Protein AF-A0A358QW08-F1 (afdb_monomer)

Mean predicted aligned error: 5.44 Å

Nearest PDB structures (foldseek):
  4pn0-assembly2_C  TM=3.740E-01  e=1.885E-01  Schizosaccharomyces pombe
  4pn0-assembly2_D  TM=3.806E-01  e=4.492E-01  Schizosaccharomyces pombe
  7tt6-assembly1_P  TM=3.586E-01  e=1.653E+00  Escherichia coli
  6ehc-assembly1_A  TM=5.852E-01  e=8.823E+00  Vibrio cholerae O395

Radius of gyration: 16.77 Å; Cα contacts (8 Å, |Δi|>4): 170; chains: 1; bounding box: 33×49×34 Å

Foldseek 3Di:
DDWDKDKDWDDLVPDDPQLSVVVVVCCVVQVQKDFDTKMKIWTQPDPVSPKIKIKIWTWIDRPQKIKIWIWIQMPPRVPTDPHIDMDMDGNVVVVVVVVVVVVVVVVVVVD

Sequence (111 aa):
MEEHFKQYYLELENVPDLLKSEVNKYLRDNENSKLLAIKAVESCPYIDKSIISTRFSALFENGNLLTVLHLSLCSKEEWSDEKVYKNQMIVGDIIEFIDHSLWFSRYKENQ

pLDDT: mean 91.36, std 10.19, range [47.22, 98.56]

Secondary structure (DSSP, 8-state):
----EEEEEE-GGGS-HHHHHHHHHHHHH-TT-EEEEEEEEEE--STT----EEEEEEEEEETTEEEEEEEEEESSGGGS-SS-EEEEEEHHHHHHHHHHHHHHHHHHHT-

Solvent-accessible surface area (backbone atoms only — not comparable to full-atom values): 6270 Å² total; per-residue (Å²): 132,86,75,60,69,50,75,49,76,49,60,74,86,77,48,60,66,72,55,38,52,51,51,54,48,49,46,69,78,33,79,76,45,40,81,75,50,34,38,39,38,36,34,35,91,43,97,83,55,82,42,48,37,36,39,38,36,40,34,31,40,41,88,62,35,41,36,36,41,33,40,42,45,31,76,51,66,96,71,29,56,94,56,74,44,78,48,74,48,46,47,70,60,51,52,52,50,49,54,53,52,54,51,53,54,54,54,64,75,75,109

Structure (mmCIF, N/CA/C/O backbone):
data_AF-A0A358QW08-F1
#
_entry.id   AF-A0A358QW08-F1
#
loop_
_atom_site.group_PDB
_atom_site.id
_atom_site.type_symbol
_atom_site.label_atom_id
_atom_site.label_alt_id
_atom_site.label_comp_id
_atom_site.label_asym_id
_atom_site.label_entity_id
_atom_site.label_seq_id
_atom_site.pdbx_PDB_ins_code
_atom_site.Cartn_x
_atom_site.Cartn_y
_atom_site.Cartn_z
_atom_site.occupancy
_atom_site.B_iso_or_equiv
_atom_site.auth_seq_id
_atom_site.auth_comp_id
_atom_site.auth_asym_id
_atom_site.auth_atom_id
_atom_site.pdbx_PDB_model_num
ATOM 1 N N . MET A 1 1 ? 18.559 -18.791 -8.448 1.00 47.22 1 MET A N 1
ATOM 2 C CA . MET A 1 1 ? 18.347 -17.462 -9.052 1.00 47.22 1 MET A CA 1
ATOM 3 C C . MET A 1 1 ? 18.023 -16.552 -7.884 1.00 47.22 1 MET A C 1
ATOM 5 O O . MET A 1 1 ? 16.999 -16.779 -7.259 1.00 47.22 1 MET A O 1
ATOM 9 N N . GLU A 1 2 ? 18.937 -15.675 -7.474 1.00 51.31 2 GLU A N 1
ATOM 10 C CA . GLU A 1 2 ? 18.656 -14.745 -6.373 1.00 51.31 2 GLU A CA 1
ATOM 11 C C . GLU A 1 2 ? 17.859 -13.576 -6.944 1.00 51.31 2 GLU A C 1
ATOM 13 O O . GLU A 1 2 ? 18.396 -12.727 -7.655 1.00 51.31 2 GLU A O 1
ATOM 18 N N . GLU A 1 3 ? 16.553 -13.572 -6.699 1.00 57.72 3 GLU A N 1
ATOM 19 C CA . GLU A 1 3 ? 15.735 -12.395 -6.951 1.00 57.72 3 GLU A CA 1
ATOM 20 C C . GLU A 1 3 ? 16.224 -11.277 -6.023 1.00 57.72 3 GLU A C 1
ATOM 22 O O . GLU A 1 3 ? 16.186 -11.384 -4.795 1.00 57.72 3 GLU A O 1
ATOM 27 N N . HIS A 1 4 ? 16.745 -10.205 -6.613 1.00 68.25 4 HIS A N 1
ATOM 28 C CA . HIS A 1 4 ? 17.164 -9.039 -5.851 1.00 68.25 4 HIS A CA 1
ATOM 29 C C . HIS A 1 4 ? 15.919 -8.251 -5.446 1.00 68.25 4 HIS A C 1
ATOM 31 O O . HIS A 1 4 ? 15.397 -7.461 -6.233 1.00 68.25 4 HIS A O 1
ATOM 37 N N . PHE A 1 5 ? 15.454 -8.476 -4.219 1.00 83.38 5 PHE A N 1
ATOM 38 C CA . PHE A 1 5 ? 14.412 -7.671 -3.596 1.00 83.38 5 PHE A CA 1
ATOM 39 C C . PHE A 1 5 ? 15.025 -6.650 -2.649 1.00 83.38 5 PHE A C 1
ATOM 41 O O . PHE A 1 5 ? 15.819 -6.995 -1.772 1.00 83.38 5 PHE A O 1
ATOM 48 N N . LYS A 1 6 ? 14.608 -5.394 -2.784 1.00 90.62 6 LYS A N 1
ATOM 49 C CA . LYS A 1 6 ? 14.924 -4.344 -1.818 1.00 90.62 6 LYS A CA 1
ATOM 50 C C . LYS A 1 6 ? 13.624 -3.810 -1.237 1.00 90.62 6 LYS A C 1
ATOM 52 O O . LYS A 1 6 ? 12.794 -3.263 -1.954 1.00 90.62 6 LYS A O 1
ATOM 57 N N . GLN A 1 7 ? 13.461 -3.967 0.073 1.00 95.12 7 GLN A N 1
ATOM 58 C CA . GLN A 1 7 ? 12.323 -3.429 0.811 1.00 95.12 7 GLN A CA 1
ATOM 59 C C . GLN A 1 7 ? 12.772 -2.262 1.687 1.00 95.12 7 GLN A C 1
ATOM 61 O O . GLN A 1 7 ? 13.791 -2.353 2.371 1.00 95.12 7 GLN A O 1
ATOM 66 N N . TYR A 1 8 ? 11.991 -1.187 1.697 1.00 96.25 8 TYR A N 1
ATOM 67 C CA . TYR A 1 8 ? 12.218 -0.034 2.564 1.00 96.25 8 TYR A CA 1
ATOM 68 C C . TYR A 1 8 ? 10.904 0.667 2.916 1.00 96.25 8 TYR A C 1
ATOM 70 O O . TYR A 1 8 ? 9.887 0.496 2.239 1.00 96.25 8 TYR A O 1
ATOM 78 N N . TYR A 1 9 ? 10.929 1.430 4.007 1.00 97.62 9 TYR A N 1
ATOM 79 C CA . TYR A 1 9 ? 9.799 2.232 4.465 1.00 97.62 9 TYR A CA 1
ATOM 80 C C . TYR A 1 9 ? 9.918 3.663 3.958 1.00 97.62 9 TYR A C 1
ATOM 82 O O . TYR A 1 9 ? 11.021 4.161 3.726 1.00 97.62 9 TYR A O 1
ATOM 90 N N . LEU A 1 10 ? 8.769 4.295 3.769 1.00 97.56 10 LEU A N 1
ATOM 91 C CA . LEU A 1 10 ? 8.644 5.634 3.221 1.00 97.56 10 LEU A CA 1
ATOM 92 C C . LEU A 1 10 ? 7.711 6.471 4.090 1.00 97.56 10 LEU A C 1
ATOM 94 O O . LEU A 1 10 ? 6.741 5.960 4.645 1.00 97.56 10 LEU A O 1
ATOM 98 N N . GLU A 1 11 ? 7.982 7.769 4.127 1.00 97.50 11 GLU A N 1
ATOM 99 C CA . GLU A 1 11 ? 6.996 8.771 4.529 1.00 97.50 11 GLU A CA 1
ATOM 100 C C . GLU A 1 11 ? 6.019 9.038 3.371 1.00 97.50 11 GLU A C 1
ATOM 102 O O . GLU A 1 11 ? 6.356 8.830 2.199 1.00 97.50 11 GLU A O 1
ATOM 107 N N . LEU A 1 12 ? 4.813 9.520 3.681 1.00 96.12 12 LEU A N 1
ATOM 108 C CA . LEU A 1 12 ? 3.755 9.795 2.694 1.00 96.12 12 LEU A CA 1
ATOM 109 C C . LEU A 1 12 ? 4.169 10.846 1.650 1.00 96.12 12 LEU A C 1
ATOM 111 O O . LEU A 1 12 ? 3.631 10.912 0.547 1.00 96.12 12 LEU A O 1
ATOM 115 N N . GLU A 1 13 ? 5.137 11.687 1.971 1.00 96.88 13 GLU A N 1
ATOM 116 C CA . GLU A 1 13 ? 5.673 12.703 1.078 1.00 96.88 13 GLU A CA 1
ATOM 117 C C . GLU A 1 13 ? 6.537 12.104 -0.031 1.00 96.88 13 GLU A C 1
ATOM 119 O O . GLU A 1 13 ? 6.677 12.732 -1.076 1.00 96.88 13 GLU A O 1
ATOM 124 N N . ASN A 1 14 ? 7.061 10.894 0.180 1.00 96.50 14 ASN A N 1
ATOM 125 C CA . ASN A 1 14 ? 8.020 10.225 -0.696 1.00 96.50 14 ASN A CA 1
ATOM 126 C C . ASN A 1 14 ? 7.384 9.114 -1.554 1.00 96.50 14 ASN A C 1
ATOM 128 O O . ASN A 1 14 ? 8.102 8.284 -2.111 1.00 96.50 14 ASN A O 1
ATOM 132 N N . VAL A 1 15 ? 6.051 9.060 -1.648 1.00 96.81 15 VAL A N 1
ATOM 133 C CA . VAL A 1 15 ? 5.340 8.123 -2.537 1.00 96.81 15 VAL A CA 1
ATOM 134 C C . VAL A 1 15 ? 4.842 8.810 -3.810 1.00 96.81 15 VAL A C 1
ATOM 136 O O . VAL A 1 15 ? 4.675 10.030 -3.811 1.00 96.81 15 VAL A O 1
ATOM 139 N N . PRO A 1 16 ? 4.538 8.049 -4.880 1.00 97.44 16 PRO A N 1
ATOM 140 C CA . PRO A 1 16 ? 3.923 8.603 -6.083 1.00 97.44 16 PRO A CA 1
ATOM 141 C C . PRO A 1 16 ? 2.626 9.366 -5.787 1.00 97.44 16 PRO A C 1
ATOM 143 O O . PRO A 1 16 ? 1.805 8.914 -4.982 1.00 97.44 16 PRO A O 1
ATOM 146 N N . ASP A 1 17 ? 2.406 10.479 -6.491 1.00 97.75 17 ASP A N 1
ATOM 147 C CA . ASP A 1 17 ? 1.274 11.390 -6.261 1.00 97.75 17 ASP A CA 1
ATOM 148 C C . ASP A 1 17 ? -0.088 10.693 -6.321 1.00 97.75 17 ASP A C 1
ATOM 150 O O . ASP A 1 17 ? -0.977 10.976 -5.516 1.00 97.75 17 ASP A O 1
ATOM 154 N N . LEU A 1 18 ? -0.240 9.731 -7.234 1.00 97.81 18 LEU A N 1
ATOM 155 C CA . LEU A 1 18 ? -1.458 8.938 -7.364 1.00 97.81 18 LEU A CA 1
ATOM 156 C C . LEU A 1 18 ? -1.761 8.145 -6.080 1.00 97.81 18 LEU A C 1
ATOM 158 O O . LEU A 1 18 ? -2.889 8.172 -5.588 1.00 97.81 18 LEU A O 1
ATOM 162 N N . LEU A 1 19 ? -0.749 7.499 -5.487 1.00 98.25 19 LEU A N 1
ATOM 163 C CA . LEU A 1 19 ? -0.909 6.804 -4.209 1.00 98.25 19 LEU A CA 1
ATOM 164 C C . LEU A 1 19 ? -1.122 7.797 -3.064 1.00 98.25 19 LEU A C 1
ATOM 166 O O . LEU A 1 19 ? -1.986 7.573 -2.222 1.00 98.25 19 LEU A O 1
ATOM 170 N N . LYS A 1 20 ? -0.383 8.911 -3.052 1.00 98.38 20 LYS A N 1
ATOM 171 C CA . LYS A 1 20 ? -0.520 9.968 -2.041 1.00 98.38 20 LYS A CA 1
ATOM 172 C C . LYS A 1 20 ? -1.945 10.518 -1.980 1.00 98.38 20 LYS A C 1
ATOM 174 O O . LYS A 1 20 ? -2.503 10.689 -0.896 1.00 98.38 20 LYS A O 1
ATOM 179 N N . SER A 1 21 ? -2.540 10.783 -3.142 1.00 98.31 21 SER A N 1
ATOM 180 C CA . SER A 1 21 ? -3.915 11.266 -3.270 1.00 98.31 21 SER A CA 1
ATOM 181 C C . SER A 1 21 ? -4.916 10.263 -2.692 1.00 98.31 21 SER A C 1
ATOM 183 O O . SER A 1 21 ? -5.736 10.623 -1.845 1.00 98.31 21 SER A O 1
ATOM 185 N N . GLU A 1 22 ? -4.800 8.987 -3.067 1.00 98.44 22 GLU A N 1
ATOM 186 C CA . GLU A 1 22 ? -5.712 7.939 -2.599 1.00 98.44 22 GLU A CA 1
ATOM 187 C C . GLU A 1 22 ? -5.530 7.607 -1.111 1.00 98.44 22 GLU A C 1
ATOM 189 O O . GLU A 1 22 ? -6.517 7.355 -0.425 1.00 98.44 22 GLU A O 1
ATOM 194 N N . VAL A 1 23 ? -4.310 7.689 -0.566 1.00 98.25 23 VAL A N 1
ATOM 195 C CA . VAL A 1 23 ? -4.065 7.576 0.884 1.00 98.25 23 VAL A CA 1
ATOM 196 C C . VAL A 1 23 ? -4.790 8.687 1.643 1.00 98.25 23 VAL A C 1
ATOM 198 O O . VAL A 1 23 ? -5.528 8.411 2.588 1.00 98.25 23 VAL A O 1
ATOM 201 N N . ASN A 1 24 ? -4.634 9.941 1.212 1.00 97.81 24 ASN A N 1
ATOM 202 C CA . ASN A 1 24 ? -5.296 11.080 1.851 1.00 97.81 24 ASN A CA 1
ATOM 203 C C . ASN A 1 24 ? -6.821 11.009 1.727 1.00 97.81 24 ASN A C 1
ATOM 205 O O . ASN A 1 24 ? -7.544 11.348 2.663 1.00 97.81 24 ASN A O 1
ATOM 209 N N . LYS A 1 25 ? -7.326 10.566 0.573 1.00 98.06 25 LYS A N 1
ATOM 210 C CA . LYS A 1 25 ? -8.753 10.312 0.370 1.00 98.06 25 LYS A CA 1
ATOM 211 C C . LYS A 1 25 ? -9.258 9.220 1.312 1.00 98.06 25 LYS A C 1
ATOM 213 O O . LYS A 1 25 ? -10.239 9.444 2.008 1.00 98.06 25 LYS A O 1
ATOM 218 N N . TYR A 1 26 ? -8.552 8.097 1.411 1.00 97.69 26 TYR A N 1
ATOM 219 C CA . TYR A 1 26 ? -8.933 6.998 2.293 1.00 97.69 26 TYR A CA 1
ATOM 220 C C . TYR A 1 26 ? -8.992 7.422 3.766 1.00 97.69 26 TYR A C 1
ATOM 222 O O . TYR A 1 26 ? -9.962 7.092 4.443 1.00 97.69 26 TYR A O 1
ATOM 230 N N . LEU A 1 27 ? -8.002 8.183 4.250 1.00 96.62 27 LEU A N 1
ATOM 231 C CA . LEU A 1 27 ? -7.987 8.705 5.624 1.00 96.62 27 LEU A CA 1
ATOM 232 C C . LEU A 1 27 ? -9.158 9.652 5.907 1.00 96.62 27 LEU A C 1
ATOM 234 O O . LEU A 1 27 ? -9.723 9.620 6.995 1.00 96.62 27 LEU A O 1
ATOM 238 N N . ARG A 1 28 ? -9.543 10.471 4.924 1.00 96.88 28 ARG A N 1
ATOM 239 C CA . ARG A 1 28 ? -10.702 11.366 5.024 1.00 96.88 28 ARG A CA 1
ATOM 240 C C . ARG A 1 28 ? -12.022 10.596 5.061 1.00 96.88 28 ARG A C 1
ATOM 242 O O . ARG A 1 28 ? -12.901 10.937 5.838 1.00 96.88 28 ARG A O 1
ATOM 249 N N . ASP A 1 29 ? -12.145 9.570 4.223 1.00 97.19 29 ASP A N 1
ATOM 250 C CA . ASP A 1 29 ? -13.380 8.795 4.065 1.00 97.19 29 ASP A CA 1
ATOM 251 C C . ASP A 1 29 ? -13.568 7.759 5.193 1.00 97.19 29 ASP A C 1
ATOM 253 O O . ASP A 1 29 ? -14.656 7.211 5.360 1.00 97.19 29 ASP A O 1
ATOM 257 N N . ASN A 1 30 ? -12.514 7.462 5.964 1.00 95.75 30 ASN A N 1
ATOM 258 C CA . ASN A 1 30 ? -12.518 6.451 7.020 1.00 95.75 30 ASN A CA 1
ATOM 259 C C . ASN A 1 30 ? -11.889 7.009 8.306 1.00 95.75 30 ASN A C 1
ATOM 261 O O . ASN A 1 30 ? -10.765 6.652 8.651 1.00 95.75 30 ASN A O 1
ATOM 265 N N . GLU A 1 31 ? -12.637 7.833 9.040 1.00 90.56 31 GLU A N 1
ATOM 266 C CA . GLU A 1 31 ? -12.154 8.604 10.205 1.00 90.56 31 GLU A CA 1
ATOM 267 C C . GLU A 1 31 ? -11.495 7.765 11.318 1.00 90.56 31 GLU A C 1
ATOM 269 O O . GLU A 1 31 ? -10.610 8.249 12.018 1.00 90.56 31 GLU A O 1
ATOM 274 N N . ASN A 1 32 ? -11.883 6.493 11.466 1.00 93.06 32 ASN A N 1
ATOM 275 C CA . ASN A 1 32 ? -11.306 5.578 12.462 1.00 93.06 32 ASN A CA 1
ATOM 276 C C . ASN A 1 32 ? -10.080 4.803 11.951 1.00 93.06 32 ASN A C 1
ATOM 278 O O . ASN A 1 32 ? -9.507 4.000 12.687 1.00 93.06 32 ASN A O 1
ATOM 282 N N . SER A 1 33 ? -9.695 4.992 10.686 1.00 95.94 33 SER A N 1
ATOM 283 C CA . SER A 1 33 ? -8.537 4.312 10.112 1.00 95.94 33 SER A CA 1
ATOM 284 C C . SER A 1 33 ? -7.242 5.013 10.492 1.00 95.94 33 SER A C 1
ATOM 286 O O . SER A 1 33 ? -7.107 6.228 10.370 1.00 95.94 33 SER A O 1
ATOM 288 N N . LYS A 1 34 ? -6.239 4.222 10.858 1.00 96.56 34 LYS A N 1
ATOM 289 C CA . LYS A 1 34 ? -4.884 4.687 11.128 1.00 96.56 34 LYS A CA 1
ATOM 290 C C . LYS A 1 34 ? -3.942 4.190 10.043 1.00 96.56 34 LYS A C 1
ATOM 292 O O . LYS A 1 34 ? -3.875 2.990 9.791 1.00 96.56 34 LYS A O 1
ATOM 297 N N . LEU A 1 35 ? -3.184 5.099 9.429 1.00 97.56 35 LEU A N 1
ATOM 298 C CA . LEU A 1 35 ? -2.047 4.724 8.589 1.00 97.56 35 LEU A CA 1
ATOM 299 C C . LEU A 1 35 ? -0.950 4.133 9.488 1.00 97.56 35 LEU A C 1
ATOM 301 O O . LEU A 1 35 ? -0.442 4.813 10.377 1.00 97.56 35 LEU A O 1
ATOM 305 N N . LEU A 1 36 ? -0.615 2.862 9.276 1.00 96.88 36 LEU A N 1
ATOM 306 C CA . LEU A 1 36 ? 0.397 2.148 10.055 1.00 96.88 36 LEU A CA 1
ATOM 307 C C . LEU A 1 36 ? 1.795 2.334 9.477 1.00 96.88 36 LEU A C 1
ATOM 309 O O . LEU A 1 36 ? 2.743 2.605 10.206 1.00 96.88 36 LEU A O 1
ATOM 313 N N . ALA A 1 37 ? 1.920 2.127 8.169 1.00 97.81 37 ALA A N 1
ATOM 314 C CA . ALA A 1 37 ? 3.189 2.183 7.468 1.00 97.81 37 ALA A CA 1
ATOM 315 C C . ALA A 1 37 ? 2.962 2.335 5.968 1.00 97.81 37 ALA A C 1
ATOM 317 O O . ALA A 1 37 ? 1.954 1.880 5.419 1.00 97.81 37 ALA A O 1
ATOM 318 N N . ILE A 1 38 ? 3.963 2.892 5.299 1.00 98.38 38 ILE A N 1
ATOM 319 C CA . ILE A 1 38 ? 4.097 2.825 3.853 1.00 98.38 38 ILE A CA 1
ATOM 320 C C . ILE A 1 38 ? 5.418 2.129 3.554 1.00 98.38 38 ILE A C 1
ATOM 322 O O . ILE A 1 38 ? 6.461 2.487 4.101 1.00 98.38 38 ILE A O 1
ATOM 326 N N . LYS A 1 39 ? 5.374 1.124 2.685 1.00 97.88 39 LYS A N 1
ATOM 327 C CA . LYS A 1 39 ? 6.562 0.414 2.213 1.00 97.88 39 LYS A CA 1
ATOM 328 C C . LYS A 1 39 ? 6.643 0.412 0.697 1.00 97.88 39 LYS A C 1
ATOM 330 O O . LYS A 1 39 ? 5.617 0.405 0.017 1.00 97.88 39 LYS A O 1
ATOM 335 N N . ALA A 1 40 ? 7.863 0.346 0.190 1.00 97.62 40 ALA A N 1
ATOM 336 C CA . ALA A 1 40 ? 8.155 0.037 -1.196 1.00 97.62 40 ALA A CA 1
ATOM 337 C C . ALA A 1 40 ? 8.955 -1.265 -1.272 1.00 97.62 40 ALA A C 1
ATOM 339 O O . ALA A 1 40 ? 9.816 -1.534 -0.430 1.00 97.62 40 ALA A O 1
ATOM 340 N N . VAL A 1 41 ? 8.638 -2.076 -2.277 1.00 96.88 41 VAL A N 1
ATOM 341 C CA . VAL A 1 41 ? 9.386 -3.280 -2.637 1.00 96.88 41 VAL A CA 1
ATOM 342 C C . VAL A 1 41 ? 9.834 -3.126 -4.078 1.00 96.88 41 VAL A C 1
ATOM 344 O O . VAL A 1 41 ? 9.006 -3.141 -4.986 1.00 96.88 41 VAL A O 1
ATOM 347 N N . GLU A 1 42 ? 11.136 -2.972 -4.268 1.00 95.12 42 GLU A N 1
ATOM 348 C CA . GLU A 1 42 ? 11.782 -3.003 -5.575 1.00 95.12 42 GLU A CA 1
ATOM 349 C C . GLU A 1 42 ? 12.174 -4.436 -5.912 1.00 95.12 42 GLU A C 1
A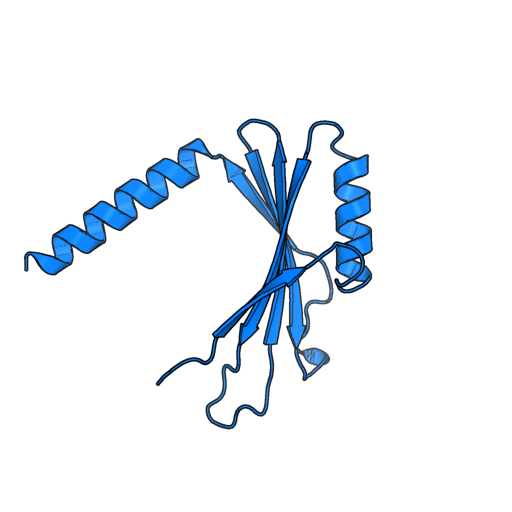TOM 351 O O . GLU A 1 42 ? 12.759 -5.142 -5.083 1.00 95.12 42 GLU A O 1
ATOM 356 N N . SER A 1 43 ? 11.871 -4.852 -7.135 1.00 92.56 43 SER A N 1
ATOM 357 C CA . SER A 1 43 ? 12.292 -6.122 -7.702 1.00 92.56 43 SER A CA 1
ATOM 358 C C . SER A 1 43 ? 12.820 -5.935 -9.121 1.00 92.56 43 SER A C 1
ATOM 360 O O . SER A 1 43 ? 12.359 -5.080 -9.881 1.00 92.56 43 SER A O 1
ATOM 362 N N . CYS A 1 44 ? 13.786 -6.777 -9.483 1.00 90.12 44 CYS A N 1
ATOM 363 C CA . CYS A 1 44 ? 14.290 -6.905 -10.846 1.00 90.12 44 CYS A CA 1
ATOM 364 C C . CYS A 1 44 ? 13.897 -8.293 -11.372 1.00 90.12 44 CYS A C 1
ATOM 366 O O . CYS A 1 44 ? 14.647 -9.245 -11.151 1.00 90.12 44 CYS A O 1
ATOM 368 N N . PRO A 1 45 ? 12.727 -8.445 -12.021 1.00 80.19 45 PRO A N 1
ATOM 369 C CA . PRO A 1 45 ? 12.211 -9.763 -12.399 1.00 80.19 45 PRO A CA 1
ATOM 370 C C . PRO A 1 45 ? 13.007 -10.441 -13.526 1.00 80.19 45 PRO A C 1
ATOM 372 O O . PRO A 1 45 ? 12.850 -11.637 -13.756 1.00 80.19 45 PRO A O 1
ATOM 375 N N . TYR A 1 46 ? 13.868 -9.700 -14.229 1.00 80.44 46 TYR A N 1
ATOM 376 C CA . TYR A 1 46 ? 14.677 -10.214 -15.334 1.00 80.44 46 TYR A CA 1
ATOM 377 C C . TYR A 1 46 ? 16.145 -10.349 -14.930 1.00 80.44 46 TYR A C 1
ATOM 379 O O . TYR A 1 46 ? 16.689 -9.515 -14.203 1.00 80.44 46 TYR A O 1
ATOM 387 N N . ILE A 1 47 ? 16.804 -11.383 -15.463 1.00 79.44 47 ILE A N 1
ATOM 388 C CA . ILE A 1 47 ? 18.218 -11.702 -15.193 1.00 79.44 47 ILE A CA 1
ATOM 389 C C . ILE A 1 47 ? 19.139 -10.529 -15.559 1.00 79.44 47 ILE A C 1
ATOM 391 O O . ILE A 1 47 ? 20.119 -10.269 -14.864 1.00 79.44 47 ILE A O 1
ATOM 395 N N . ASP A 1 48 ? 18.809 -9.807 -16.631 1.00 83.69 48 ASP A N 1
ATOM 396 C CA . ASP A 1 48 ? 19.574 -8.659 -17.124 1.00 83.69 48 ASP A CA 1
ATOM 397 C C . ASP A 1 48 ? 19.352 -7.371 -16.312 1.00 83.69 48 ASP A C 1
ATOM 399 O O . ASP A 1 48 ? 20.014 -6.367 -16.572 1.00 83.69 48 ASP A O 1
ATOM 403 N N . LYS A 1 49 ? 18.442 -7.392 -15.324 1.00 80.38 49 LYS A N 1
ATOM 404 C CA . LYS A 1 49 ? 18.064 -6.246 -14.481 1.00 80.38 49 LYS A CA 1
ATOM 405 C C . LYS A 1 49 ? 17.614 -5.020 -15.289 1.00 80.38 49 LYS A C 1
ATOM 407 O O . LYS A 1 49 ? 17.678 -3.900 -14.790 1.00 80.38 49 LYS A O 1
ATOM 412 N N .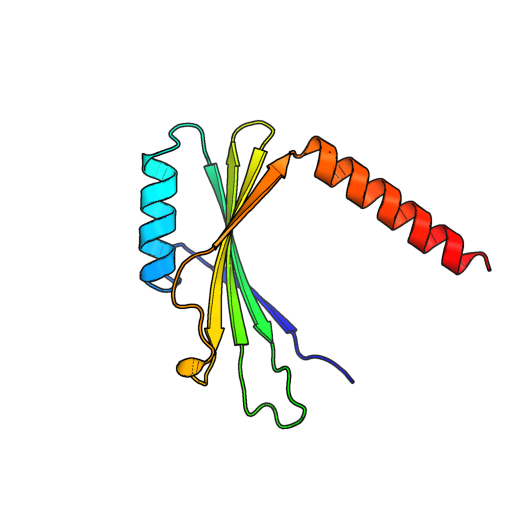 SER A 1 50 ? 17.148 -5.229 -16.522 1.00 86.12 50 SER A N 1
ATOM 413 C CA . SER A 1 50 ? 16.714 -4.155 -17.425 1.00 86.12 50 SER A CA 1
ATOM 414 C C . SER A 1 50 ? 15.393 -3.512 -17.001 1.00 86.12 50 SER A C 1
ATOM 416 O O . SER A 1 50 ? 15.101 -2.372 -17.367 1.00 86.12 50 SER A O 1
ATOM 418 N N . ILE A 1 51 ? 14.595 -4.238 -16.220 1.00 88.00 51 ILE A N 1
ATOM 419 C CA . ILE A 1 51 ? 13.301 -3.793 -15.721 1.00 88.00 51 ILE A CA 1
ATOM 420 C C . ILE A 1 51 ? 13.356 -3.719 -14.203 1.00 88.00 51 ILE A C 1
ATOM 422 O O . ILE A 1 51 ? 13.640 -4.722 -13.546 1.00 88.00 51 ILE A O 1
ATOM 426 N N . ILE A 1 52 ? 13.029 -2.548 -13.666 1.00 91.81 52 ILE A N 1
ATOM 427 C CA . ILE A 1 52 ? 12.826 -2.339 -12.235 1.00 91.81 52 ILE A CA 1
ATOM 428 C C . ILE A 1 52 ? 11.326 -2.192 -12.018 1.00 91.81 52 ILE A C 1
ATOM 430 O O . ILE A 1 52 ? 10.676 -1.374 -12.669 1.00 91.81 52 ILE A O 1
ATOM 434 N N . SER A 1 53 ? 10.780 -3.007 -11.125 1.00 94.19 53 SER A N 1
ATOM 435 C CA . SER A 1 53 ? 9.392 -2.932 -10.686 1.00 94.19 53 SER A CA 1
ATOM 436 C C . SER A 1 53 ? 9.367 -2.533 -9.220 1.00 94.19 53 SER A C 1
ATOM 438 O O . SER A 1 53 ? 9.953 -3.214 -8.384 1.00 94.19 53 SER A O 1
ATOM 440 N N . THR A 1 54 ? 8.648 -1.467 -8.895 1.00 96.38 54 THR A N 1
ATOM 441 C CA . THR A 1 54 ? 8.495 -0.972 -7.528 1.00 96.38 54 THR A CA 1
ATOM 442 C C . THR A 1 54 ? 7.035 -1.043 -7.126 1.00 96.38 54 THR A C 1
ATOM 444 O O . THR A 1 54 ? 6.195 -0.327 -7.667 1.00 96.38 54 THR A O 1
ATOM 447 N N . ARG A 1 55 ? 6.720 -1.885 -6.142 1.00 97.06 55 ARG A N 1
ATOM 448 C CA . ARG A 1 55 ? 5.391 -1.938 -5.530 1.00 97.06 55 ARG A CA 1
ATOM 449 C C . ARG A 1 55 ? 5.369 -1.095 -4.267 1.00 97.06 55 ARG A C 1
ATOM 451 O O . ARG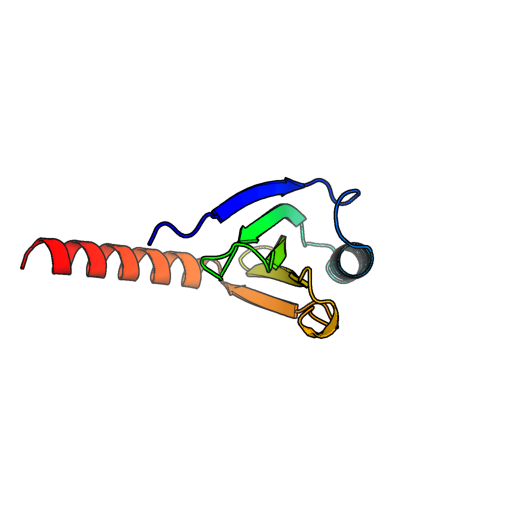 A 1 55 ? 5.989 -1.454 -3.268 1.00 97.06 55 ARG A O 1
ATOM 458 N N . PHE A 1 56 ? 4.596 -0.022 -4.293 1.00 98.38 56 PHE A N 1
ATOM 459 C CA . PHE A 1 56 ? 4.277 0.788 -3.126 1.00 98.38 56 PHE A CA 1
ATOM 460 C C . 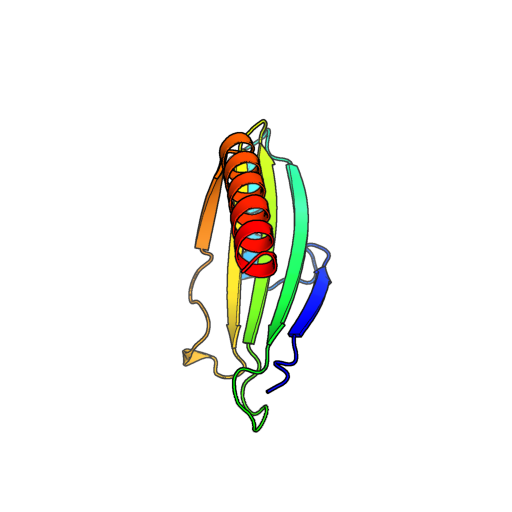PHE A 1 56 ? 3.056 0.204 -2.419 1.00 98.38 56 PHE A C 1
ATOM 462 O O . PHE A 1 56 ? 2.128 -0.299 -3.056 1.00 98.38 56 PHE A O 1
ATOM 469 N N . SER A 1 57 ? 3.045 0.217 -1.092 1.00 98.38 57 SER A N 1
ATOM 470 C CA . SER A 1 57 ? 1.928 -0.276 -0.288 1.00 98.38 57 SER A CA 1
ATOM 471 C C . SER A 1 57 ? 1.756 0.576 0.961 1.00 98.38 57 SER A C 1
ATOM 473 O O . SER A 1 57 ? 2.672 0.653 1.774 1.00 98.38 57 SER A O 1
ATOM 475 N N . ALA A 1 58 ? 0.581 1.181 1.117 1.00 98.56 58 ALA A N 1
ATOM 476 C CA . ALA A 1 58 ? 0.154 1.888 2.318 1.00 98.56 58 ALA A CA 1
ATOM 477 C C . ALA A 1 58 ? -0.796 0.991 3.118 1.00 98.56 58 ALA A C 1
ATOM 479 O O . ALA A 1 58 ? -1.806 0.520 2.590 1.00 98.56 58 ALA A O 1
ATOM 480 N N . LEU A 1 59 ? -0.443 0.727 4.374 1.00 98.12 59 LEU A N 1
ATOM 481 C CA . LEU A 1 59 ? -1.158 -0.178 5.265 1.00 98.12 59 LEU A CA 1
ATOM 482 C C . LEU A 1 59 ? -1.965 0.624 6.277 1.00 98.12 59 LEU A C 1
ATOM 484 O O . LEU A 1 59 ? -1.425 1.502 6.949 1.00 98.12 59 LEU A O 1
ATOM 488 N N . PHE A 1 60 ? -3.233 0.273 6.423 1.00 98.06 60 PHE A N 1
ATOM 489 C CA . PHE A 1 60 ? -4.159 0.907 7.344 1.00 98.06 60 PHE A CA 1
ATOM 490 C C . PHE A 1 60 ? -4.789 -0.124 8.261 1.00 98.06 60 PHE A C 1
ATOM 492 O O . PHE A 1 60 ? -5.176 -1.204 7.818 1.00 98.06 60 PHE A O 1
ATOM 499 N N . GLU A 1 61 ? -4.961 0.258 9.514 1.00 96.00 61 GLU A N 1
ATOM 500 C CA . GLU A 1 61 ? -5.751 -0.473 10.495 1.00 96.00 61 GLU A CA 1
ATOM 501 C C . GLU A 1 61 ? -7.045 0.287 10.766 1.00 96.00 61 GLU A C 1
ATOM 503 O O . GLU A 1 61 ? -7.025 1.501 10.964 1.00 96.00 61 GLU A O 1
ATOM 508 N N . ASN A 1 62 ? -8.166 -0.430 10.789 1.00 95.12 62 ASN A N 1
ATOM 509 C CA . ASN A 1 62 ? -9.453 0.076 11.249 1.00 95.12 62 ASN A CA 1
ATOM 510 C C . ASN A 1 62 ? -10.123 -0.996 12.118 1.00 95.12 62 ASN A C 1
ATOM 512 O O . ASN A 1 62 ? -10.819 -1.881 11.613 1.00 95.12 62 ASN A O 1
ATOM 516 N N . GLY A 1 63 ? -9.846 -0.964 13.423 1.00 93.31 63 GLY A N 1
ATOM 517 C CA . GLY A 1 63 ? -10.258 -2.023 14.344 1.00 93.31 63 GLY A CA 1
ATOM 518 C C . GLY A 1 63 ? -9.684 -3.378 13.921 1.00 93.31 63 GLY A C 1
ATOM 519 O O . GLY A 1 63 ? -8.475 -3.554 13.883 1.00 93.31 63 GLY A O 1
ATOM 520 N N . ASN A 1 64 ? -10.550 -4.331 13.568 1.00 93.62 64 ASN A N 1
ATOM 521 C CA . ASN A 1 64 ? -10.143 -5.678 13.146 1.00 93.62 64 ASN A CA 1
ATOM 522 C C . ASN A 1 64 ? -9.914 -5.806 11.623 1.00 93.62 64 ASN A C 1
ATOM 524 O O . ASN A 1 64 ? -9.792 -6.917 11.115 1.00 93.62 64 ASN A O 1
ATOM 528 N N . LEU A 1 65 ? -9.913 -4.702 10.870 1.00 95.94 65 LEU A N 1
ATOM 529 C CA . LEU A 1 65 ? -9.744 -4.701 9.416 1.00 95.94 65 LEU A CA 1
ATOM 530 C C . LEU A 1 65 ? -8.374 -4.138 9.031 1.00 95.94 65 LEU A C 1
ATOM 532 O O . LEU A 1 65 ? -8.094 -2.962 9.273 1.00 95.94 65 LEU A O 1
ATOM 536 N N . LEU A 1 66 ? -7.558 -4.948 8.356 1.00 97.12 66 LEU A N 1
ATOM 537 C CA . LEU A 1 66 ? -6.347 -4.485 7.690 1.00 97.12 66 LEU A CA 1
ATOM 538 C C . LEU A 1 66 ? -6.684 -4.121 6.244 1.00 97.12 66 LEU A C 1
ATOM 540 O O . LEU A 1 66 ? -7.219 -4.933 5.489 1.00 97.12 66 LEU A O 1
ATOM 544 N N . THR A 1 67 ? -6.352 -2.898 5.843 1.00 97.75 67 THR A N 1
ATOM 545 C CA . THR A 1 67 ? -6.508 -2.420 4.466 1.00 97.75 67 THR A CA 1
ATOM 546 C C . THR A 1 67 ? -5.150 -2.086 3.877 1.00 97.75 67 THR A C 1
ATOM 548 O O . THR A 1 67 ? -4.328 -1.447 4.523 1.00 97.75 67 THR A O 1
ATOM 551 N N . VAL A 1 68 ? -4.914 -2.497 2.634 1.00 98.25 68 VAL A N 1
ATOM 552 C CA . VAL A 1 68 ? -3.692 -2.187 1.895 1.00 98.25 68 VAL A CA 1
ATOM 553 C C . VAL A 1 68 ? -4.062 -1.507 0.589 1.00 98.25 68 VAL A C 1
ATOM 555 O O . VAL A 1 68 ? -4.671 -2.122 -0.289 1.00 98.25 68 VAL A O 1
ATOM 558 N N . LEU A 1 69 ? -3.655 -0.249 0.449 1.00 98.56 69 LEU A N 1
ATOM 559 C CA . LEU A 1 69 ? -3.622 0.430 -0.841 1.00 98.56 69 LEU A CA 1
ATOM 560 C C . LEU A 1 69 ? -2.274 0.158 -1.494 1.00 98.56 69 LEU A C 1
ATOM 562 O O . LEU A 1 69 ? -1.246 0.285 -0.833 1.00 98.56 69 LEU A O 1
ATOM 566 N N . HIS A 1 70 ? -2.253 -0.219 -2.767 1.00 97.81 70 HIS A N 1
ATOM 567 C CA 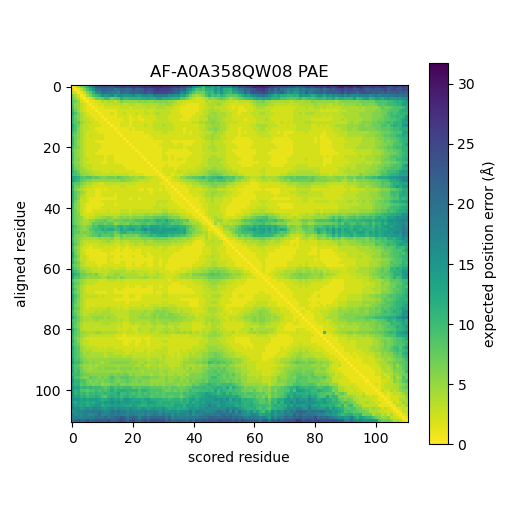. HIS A 1 70 ? -1.011 -0.479 -3.482 1.00 97.81 70 HIS A CA 1
ATOM 568 C C . HIS A 1 70 ? -1.026 0.058 -4.906 1.00 97.81 70 HIS A C 1
ATOM 570 O O . HIS A 1 70 ? -2.071 0.145 -5.547 1.00 97.81 70 HIS A O 1
ATOM 576 N N . LEU A 1 71 ? 0.169 0.410 -5.366 1.00 98.44 71 LEU A N 1
ATOM 577 C CA . LEU A 1 71 ? 0.454 0.909 -6.702 1.00 98.44 71 LEU A CA 1
ATOM 578 C C . LEU A 1 71 ? 1.796 0.326 -7.141 1.00 98.44 71 LEU A C 1
ATOM 580 O O . LEU A 1 71 ? 2.776 0.425 -6.399 1.00 98.44 71 LEU A O 1
ATOM 584 N N . SER A 1 72 ? 1.842 -0.274 -8.321 1.00 96.94 72 SER A N 1
ATOM 585 C CA . SER A 1 72 ? 3.053 -0.844 -8.908 1.00 96.94 72 SER A CA 1
ATOM 586 C C . SER A 1 72 ? 3.511 0.042 -10.056 1.00 96.94 72 SER A C 1
ATOM 588 O O . SER A 1 72 ? 2.754 0.282 -10.988 1.00 96.94 72 SER A O 1
ATOM 590 N N . LEU A 1 73 ? 4.744 0.534 -9.993 1.00 96.38 73 LEU A N 1
ATOM 591 C CA . LEU A 1 73 ? 5.360 1.295 -11.076 1.00 96.38 73 LEU A CA 1
ATOM 592 C C . LEU A 1 73 ? 6.521 0.506 -11.657 1.00 96.38 73 LEU A C 1
ATOM 594 O O . LEU A 1 73 ? 7.247 -0.175 -10.933 1.00 96.38 73 LEU A O 1
ATOM 598 N N . CYS A 1 74 ? 6.703 0.616 -12.962 1.00 94.38 74 CYS A N 1
ATOM 599 C CA . CYS A 1 74 ? 7.737 -0.085 -13.695 1.00 94.38 74 CYS A CA 1
ATOM 600 C C . CYS A 1 74 ? 8.591 0.911 -14.482 1.00 94.38 74 CYS A C 1
ATOM 602 O O . CYS A 1 74 ? 8.089 1.923 -14.964 1.00 94.38 74 CYS A O 1
ATOM 604 N N . SER A 1 75 ? 9.881 0.611 -14.657 1.00 93.12 75 SER A N 1
ATOM 605 C CA . SER A 1 75 ? 10.761 1.396 -15.534 1.00 93.12 75 SER A CA 1
ATOM 606 C C . SER A 1 75 ? 10.295 1.417 -16.999 1.00 93.12 75 SER A C 1
ATOM 608 O O . SER A 1 75 ? 10.725 2.282 -17.757 1.00 93.12 75 SER A O 1
ATOM 610 N N . LYS A 1 76 ? 9.416 0.484 -17.392 1.00 93.38 76 LYS A N 1
ATOM 611 C CA . LYS A 1 76 ? 8.579 0.573 -18.593 1.00 93.38 76 LYS A CA 1
ATOM 612 C C . LYS A 1 76 ? 7.195 1.071 -18.202 1.00 93.38 76 LYS A C 1
ATOM 614 O O . LYS A 1 76 ? 6.428 0.336 -17.579 1.00 93.38 76 LYS A O 1
ATOM 619 N N . GLU A 1 77 ? 6.895 2.319 -18.540 1.00 91.12 77 GLU A N 1
ATOM 620 C CA . GLU A 1 77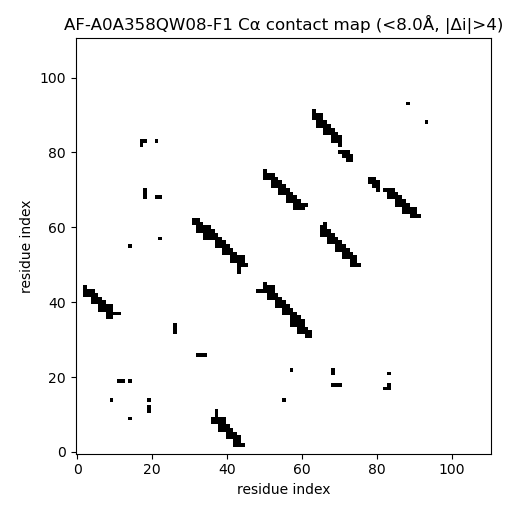 ? 5.671 2.998 -18.107 1.00 91.12 77 GLU A CA 1
ATOM 621 C C . GLU A 1 77 ? 4.406 2.236 -18.517 1.00 91.12 77 GLU A C 1
ATOM 623 O O . GLU A 1 77 ? 3.479 2.144 -17.718 1.00 91.12 77 GLU A O 1
ATOM 628 N N . GLU A 1 78 ? 4.398 1.593 -19.690 1.00 93.62 78 GLU A N 1
ATOM 629 C CA . GLU A 1 78 ? 3.266 0.808 -20.196 1.00 93.62 78 GLU A CA 1
ATOM 630 C C . GLU A 1 78 ? 2.927 -0.436 -19.352 1.00 93.62 78 GLU A C 1
ATOM 632 O O . GLU A 1 78 ? 1.890 -1.064 -19.560 1.00 93.62 78 GLU A O 1
ATOM 637 N N . TRP A 1 79 ? 3.802 -0.819 -18.419 1.00 93.50 79 TRP A N 1
ATOM 638 C CA . TRP A 1 79 ? 3.592 -1.919 -17.471 1.00 93.50 79 TRP A CA 1
ATOM 639 C C . TRP A 1 79 ? 3.305 -1.428 -16.048 1.00 93.50 79 TRP A C 1
ATOM 641 O O . TRP A 1 79 ? 3.201 -2.242 -15.130 1.00 93.50 79 TRP A O 1
ATOM 651 N N . SER A 1 80 ? 3.215 -0.113 -15.847 1.00 96.00 80 SER A N 1
ATOM 652 C CA . SER A 1 80 ? 2.822 0.468 -14.566 1.00 96.00 80 SER A CA 1
ATOM 653 C C . SER A 1 80 ? 1.315 0.365 -14.358 1.00 96.00 80 SER A C 1
ATOM 655 O O . SER A 1 80 ? 0.525 0.398 -15.300 1.00 96.00 80 SER A O 1
ATOM 657 N N . ASP A 1 81 ? 0.908 0.281 -13.098 1.00 96.38 81 ASP A N 1
ATOM 658 C CA . ASP A 1 81 ? -0.490 0.368 -12.714 1.00 96.38 81 ASP A CA 1
ATOM 659 C C . ASP A 1 81 ? -1.043 1.760 -13.053 1.00 96.38 81 ASP A C 1
ATOM 661 O O . ASP A 1 81 ? -0.498 2.787 -12.650 1.00 96.38 81 ASP A O 1
ATOM 665 N N . GLU A 1 82 ? -2.192 1.800 -13.726 1.00 96.00 82 GLU A N 1
ATOM 666 C CA . G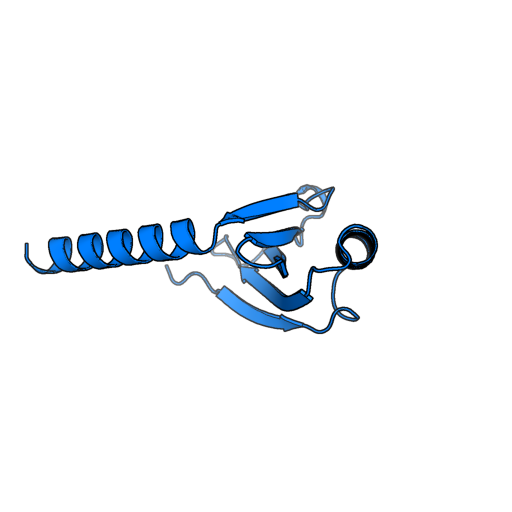LU A 1 82 ? -2.893 3.052 -14.047 1.00 96.00 82 GLU A CA 1
ATOM 667 C C . GLU A 1 82 ? -3.712 3.601 -12.862 1.00 96.00 82 GLU A C 1
ATOM 669 O O . GLU A 1 82 ? -4.247 4.709 -12.912 1.00 96.00 82 GLU A O 1
ATOM 674 N N . LYS A 1 83 ? -3.866 2.810 -11.793 1.00 97.44 83 LYS A N 1
ATOM 675 C CA . LYS A 1 83 ? -4.691 3.140 -10.627 1.00 97.44 83 LYS A CA 1
ATOM 676 C C . LYS A 1 83 ? -4.178 2.476 -9.357 1.00 97.44 83 LYS A C 1
ATOM 678 O O . LYS A 1 83 ? -3.493 1.459 -9.399 1.00 97.44 83 LYS A O 1
ATOM 683 N N . VAL A 1 84 ? -4.597 3.014 -8.216 1.00 98.31 84 VAL A N 1
ATOM 684 C CA . VAL A 1 84 ? -4.379 2.377 -6.915 1.00 98.31 84 VAL A CA 1
ATOM 685 C C . VAL A 1 84 ? -5.369 1.236 -6.731 1.00 98.31 84 VAL A C 1
ATOM 687 O O . VAL A 1 84 ? -6.576 1.387 -6.932 1.00 98.31 84 VAL A O 1
ATOM 690 N N . TYR A 1 85 ? -4.853 0.098 -6.292 1.00 98.31 85 TYR A N 1
ATOM 691 C CA . TYR A 1 85 ? -5.643 -1.066 -5.926 1.00 98.31 85 TYR A CA 1
ATOM 692 C C . TYR A 1 85 ? -5.783 -1.157 -4.412 1.00 98.31 85 TYR A C 1
ATOM 694 O O . TYR A 1 85 ? -4.869 -0.829 -3.657 1.00 98.31 85 TYR A O 1
ATOM 702 N N . LYS A 1 86 ? -6.936 -1.646 -3.961 1.00 97.88 86 LYS A N 1
ATOM 703 C CA . LYS A 1 86 ? -7.286 -1.776 -2.549 1.00 97.88 86 LYS A CA 1
ATOM 704 C C . LYS A 1 86 ? -7.572 -3.237 -2.233 1.00 97.88 86 LYS A C 1
ATOM 706 O O . LYS A 1 86 ? -8.497 -3.811 -2.795 1.00 97.88 86 LYS A O 1
ATOM 711 N N . ASN A 1 87 ? -6.824 -3.790 -1.286 1.00 97.31 87 ASN A N 1
ATOM 712 C CA . ASN A 1 87 ? -7.070 -5.109 -0.709 1.00 97.31 87 ASN A CA 1
ATOM 713 C C . ASN A 1 87 ? -7.433 -4.957 0.765 1.00 97.31 87 ASN A C 1
ATOM 715 O O . ASN A 1 87 ? -6.941 -4.047 1.433 1.00 97.31 87 ASN A O 1
ATOM 719 N N . GLN A 1 88 ? -8.286 -5.840 1.274 1.00 96.38 88 GLN A N 1
ATOM 720 C CA . GLN A 1 88 ? -8.724 -5.817 2.665 1.00 96.38 88 GLN A CA 1
ATOM 721 C C . GLN A 1 88 ? -8.834 -7.233 3.205 1.00 96.38 88 GLN A C 1
ATOM 723 O O . GLN A 1 88 ? -9.192 -8.147 2.465 1.00 96.38 88 GLN A O 1
ATOM 728 N N . MET A 1 89 ? -8.533 -7.396 4.487 1.00 96.06 89 MET A N 1
ATOM 729 C CA . MET A 1 89 ? -8.638 -8.676 5.172 1.00 96.06 89 MET A CA 1
ATOM 730 C C . MET A 1 89 ? -8.856 -8.445 6.666 1.00 96.06 89 MET A C 1
ATOM 732 O O . MET A 1 89 ? -8.334 -7.481 7.233 1.00 96.06 89 MET A O 1
ATOM 736 N N . ILE A 1 90 ? -9.648 -9.306 7.300 1.00 96.38 90 ILE A N 1
ATOM 737 C CA . ILE A 1 90 ? -9.859 -9.256 8.746 1.00 96.38 90 ILE A CA 1
ATOM 738 C C . ILE A 1 90 ? -8.614 -9.811 9.442 1.00 96.38 90 ILE A C 1
ATOM 740 O O . ILE A 1 90 ? -8.051 -10.809 9.004 1.00 96.38 90 ILE A O 1
ATOM 744 N N . VAL A 1 91 ? -8.163 -9.168 10.523 1.00 91.50 91 VAL A N 1
ATOM 745 C CA . VAL A 1 91 ? -6.921 -9.557 11.216 1.00 91.50 91 VAL A CA 1
ATOM 746 C C . VAL A 1 91 ? -7.022 -10.972 11.789 1.00 91.50 91 VAL A C 1
ATOM 748 O O . VAL A 1 91 ? -6.045 -11.712 11.732 1.00 91.50 91 VAL A O 1
ATOM 751 N N . GLY A 1 92 ? -8.207 -11.386 12.251 1.00 91.00 92 GLY A N 1
ATOM 752 C CA . GLY A 1 92 ? -8.481 -12.778 12.634 1.00 91.00 92 GLY A CA 1
ATOM 753 C C . GLY A 1 92 ? -8.138 -13.784 11.527 1.00 91.00 92 GLY A C 1
ATOM 754 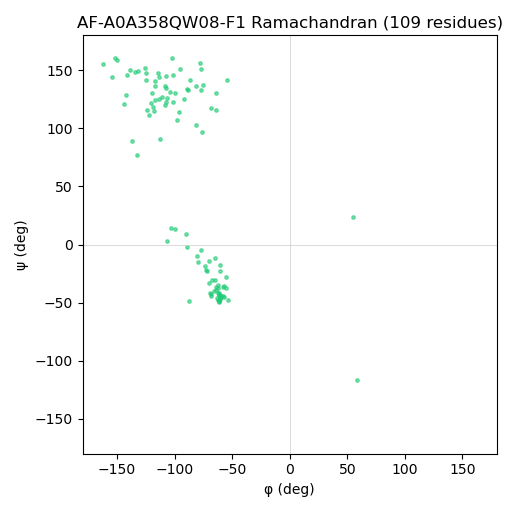O O . GLY A 1 92 ? -7.389 -14.725 11.777 1.00 91.00 92 GLY A O 1
ATOM 755 N N . ASP A 1 93 ? -8.577 -13.522 10.293 1.00 93.31 93 ASP A N 1
ATOM 756 C CA . ASP A 1 93 ? -8.288 -14.379 9.135 1.00 93.31 93 ASP A CA 1
ATOM 757 C C . ASP A 1 93 ? -6.786 -14.393 8.801 1.00 93.31 93 ASP A C 1
ATOM 759 O O . ASP A 1 93 ? -6.257 -15.381 8.293 1.00 93.31 93 ASP A O 1
ATOM 763 N N . ILE A 1 94 ? -6.071 -13.289 9.069 1.00 90.69 94 ILE A N 1
ATOM 764 C CA . ILE A 1 94 ? -4.622 -13.194 8.815 1.00 90.69 94 ILE A CA 1
ATOM 765 C C . ILE A 1 94 ? -3.878 -14.113 9.774 1.00 90.69 94 ILE A C 1
ATOM 767 O O . ILE A 1 94 ? -2.967 -14.828 9.358 1.00 90.69 94 ILE A O 1
ATOM 771 N N . ILE A 1 95 ? -4.272 -14.097 11.046 1.00 89.62 95 ILE A N 1
ATOM 772 C CA . ILE A 1 95 ? -3.692 -14.958 12.076 1.00 89.62 95 ILE A CA 1
ATOM 773 C C . ILE A 1 95 ? -3.940 -16.425 11.717 1.00 89.62 95 ILE A C 1
ATOM 775 O O . ILE A 1 95 ? -2.987 -17.199 11.665 1.00 89.62 95 ILE A O 1
ATOM 779 N N . GLU A 1 96 ? -5.178 -16.782 11.365 1.00 90.62 96 GLU A N 1
ATOM 780 C CA . GLU A 1 96 ? -5.529 -18.145 10.952 1.00 90.62 96 GLU A CA 1
ATOM 781 C C . GLU A 1 96 ? -4.707 -18.605 9.735 1.00 90.62 96 GLU A C 1
ATOM 783 O O . GLU A 1 96 ? -4.138 -19.700 9.732 1.00 90.62 96 GLU A O 1
ATOM 788 N N . PHE A 1 97 ? -4.551 -17.747 8.721 1.00 90.81 97 PHE A N 1
ATOM 789 C CA . PHE A 1 97 ? -3.717 -18.046 7.557 1.00 90.81 97 PHE A CA 1
ATOM 790 C C . PHE A 1 97 ? -2.244 -18.290 7.925 1.00 90.81 97 PHE A C 1
ATOM 792 O O . PHE A 1 97 ? -1.621 -19.225 7.406 1.00 90.81 97 PHE A O 1
ATOM 799 N N . ILE A 1 98 ? -1.671 -17.460 8.803 1.00 89.50 98 ILE A N 1
ATOM 800 C CA . ILE A 1 98 ? -0.284 -17.605 9.266 1.00 89.50 98 ILE A CA 1
ATOM 801 C C . ILE A 1 98 ? -0.116 -18.922 10.027 1.00 89.50 98 ILE A C 1
ATOM 803 O O . ILE A 1 98 ? 0.818 -19.671 9.734 1.00 89.50 98 ILE A O 1
ATOM 807 N N . ASP A 1 99 ? -1.030 -19.239 10.942 1.00 88.25 99 ASP A N 1
ATOM 808 C CA . ASP A 1 99 ? -0.984 -20.464 11.741 1.00 88.25 99 ASP A CA 1
ATOM 809 C C . ASP A 1 99 ? -1.035 -21.715 10.855 1.00 88.25 99 ASP A C 1
ATOM 811 O O . ASP A 1 99 ? -0.195 -22.615 10.986 1.00 88.25 99 ASP A O 1
ATOM 815 N N . HIS A 1 100 ? -1.947 -21.744 9.880 1.00 88.25 100 HIS A N 1
ATOM 816 C CA . HIS A 1 100 ? -2.002 -22.821 8.894 1.00 88.25 100 HIS A CA 1
ATOM 817 C C . HIS A 1 100 ? -0.723 -22.908 8.056 1.00 88.25 100 HIS A C 1
ATOM 819 O O . HIS A 1 100 ? -0.196 -24.003 7.846 1.00 88.25 100 HIS A O 1
ATOM 825 N N . SER A 1 101 ? -0.186 -21.773 7.604 1.00 85.69 101 SER A N 1
ATOM 826 C CA . SER A 1 101 ? 1.040 -21.732 6.797 1.00 85.69 101 SER A CA 1
ATOM 827 C C . SER A 1 101 ? 2.248 -22.279 7.562 1.00 85.69 101 SER A C 1
ATOM 829 O O . SER A 1 101 ? 3.034 -23.053 7.015 1.00 85.69 101 SER A O 1
ATOM 831 N N . LEU A 1 102 ? 2.379 -21.933 8.845 1.00 85.94 102 LEU A N 1
ATOM 832 C CA . LEU A 1 102 ? 3.433 -22.451 9.718 1.00 85.94 102 LEU A CA 1
ATOM 833 C C . LEU A 1 102 ? 3.291 -23.958 9.955 1.00 85.94 102 LEU A C 1
ATOM 835 O O . LEU A 1 102 ? 4.294 -24.675 9.946 1.00 85.94 102 LEU A O 1
ATOM 839 N N . TRP A 1 103 ? 2.063 -24.452 10.135 1.00 83.50 103 TRP A N 1
ATOM 840 C CA . TRP A 1 103 ? 1.801 -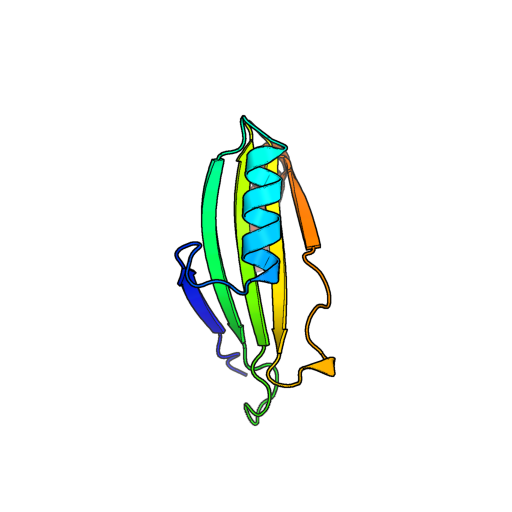25.886 10.254 1.00 83.50 103 TRP A CA 1
ATOM 841 C C . TRP A 1 103 ? 2.229 -26.652 8.994 1.00 83.50 103 TRP A C 1
ATOM 843 O O . TRP A 1 103 ? 2.952 -27.645 9.098 1.00 83.50 103 TRP A O 1
ATOM 853 N N . PHE A 1 104 ? 1.863 -26.160 7.805 1.00 76.31 104 PHE A N 1
ATOM 854 C CA . PHE A 1 104 ? 2.251 -26.782 6.535 1.00 76.31 104 PHE A CA 1
ATOM 855 C C . PHE A 1 104 ? 3.769 -26.824 6.334 1.00 76.31 104 PHE A C 1
ATOM 857 O O . PHE A 1 104 ? 4.291 -27.843 5.877 1.00 76.31 104 PHE A O 1
ATOM 864 N N . SER A 1 105 ? 4.484 -25.751 6.682 1.00 79.25 105 SER A N 1
ATOM 865 C CA . SER A 1 105 ? 5.950 -25.718 6.590 1.00 79.25 105 SER A CA 1
ATOM 866 C C . SER A 1 105 ? 6.591 -26.786 7.480 1.00 79.25 105 SER A C 1
ATOM 868 O O . SER A 1 105 ? 7.403 -27.573 7.001 1.00 79.25 105 SER A O 1
ATOM 870 N N . ARG A 1 106 ? 6.140 -26.907 8.737 1.00 80.75 106 ARG A N 1
ATOM 871 C CA . ARG A 1 106 ? 6.627 -27.938 9.671 1.00 80.75 106 ARG A CA 1
ATOM 872 C C . ARG A 1 106 ? 6.304 -29.357 9.211 1.00 80.75 106 ARG A C 1
ATOM 874 O O . ARG A 1 106 ? 7.105 -30.261 9.423 1.00 80.75 106 ARG A O 1
ATOM 881 N N . TYR A 1 107 ? 5.141 -29.582 8.603 1.00 78.69 107 TYR A N 1
ATOM 882 C CA . TYR A 1 107 ? 4.790 -30.900 8.070 1.00 78.69 107 TYR A CA 1
ATOM 883 C C . TYR A 1 107 ? 5.771 -31.349 6.979 1.00 78.69 107 TYR A C 1
ATOM 885 O O . TYR A 1 107 ? 6.214 -32.494 6.992 1.00 78.69 107 TYR A O 1
ATOM 893 N N . LYS A 1 108 ? 6.149 -30.442 6.068 1.00 70.81 108 LYS A N 1
ATOM 894 C CA . LYS A 1 108 ? 7.088 -30.743 4.976 1.00 70.81 108 LYS A CA 1
ATOM 895 C C . LYS A 1 108 ? 8.514 -31.020 5.449 1.00 70.81 108 LYS A C 1
ATOM 897 O O . LYS A 1 108 ? 9.208 -31.776 4.791 1.00 70.81 108 LYS A O 1
ATOM 902 N N . GLU A 1 109 ? 8.948 -30.421 6.556 1.00 72.50 109 GLU A N 1
ATOM 903 C CA . GLU A 1 109 ? 10.283 -30.655 7.133 1.00 72.50 109 GLU A CA 1
ATOM 904 C C . GLU A 1 109 ? 10.412 -32.019 7.832 1.00 72.50 109 GLU A C 1
ATOM 906 O O . GLU A 1 109 ? 11.522 -32.491 8.057 1.00 72.50 109 GLU A O 1
ATOM 911 N N . ASN A 1 110 ? 9.287 -32.650 8.187 1.00 66.19 110 ASN A N 1
ATOM 912 C CA . ASN A 1 110 ? 9.243 -33.949 8.865 1.00 66.19 110 ASN A CA 1
ATOM 913 C C . ASN A 1 110 ? 8.968 -35.128 7.908 1.00 66.19 110 ASN A C 1
ATOM 915 O O . ASN A 1 110 ? 8.647 -36.224 8.375 1.00 66.19 110 ASN A O 1
ATOM 919 N N . GLN A 1 111 ? 9.066 -34.907 6.592 1.00 57.53 111 GLN A N 1
ATOM 920 C CA . GLN A 1 111 ? 9.055 -35.945 5.553 1.00 57.53 111 GLN A CA 1
ATOM 921 C C . GLN A 1 111 ? 10.407 -36.030 4.853 1.00 57.53 111 GLN A C 1
ATOM 923 O O . GLN A 1 111 ? 10.795 -37.168 4.509 1.00 57.53 111 GLN A O 1
#